Protein AF-A0A077M5A7-F1 (afdb_monomer_lite)

Organism: NCBI:txid1193518

pLDDT: mean 77.98, std 23.26, range [29.92, 98.31]

Structure (mmCIF, N/CA/C/O backbone):
data_AF-A0A077M5A7-F1
#
_entry.id   AF-A0A077M5A7-F1
#
loop_
_atom_site.group_PDB
_atom_site.id
_atom_site.type_symbol
_atom_site.label_atom_id
_atom_site.label_alt_id
_atom_site.label_comp_id
_atom_site.label_asym_id
_atom_site.label_entity_id
_atom_site.label_seq_id
_atom_site.pdbx_PDB_ins_code
_atom_site.Cartn_x
_atom_site.Cartn_y
_atom_site.Cartn_z
_atom_site.occupancy
_atom_site.B_iso_or_equiv
_atom_site.auth_seq_id
_atom_site.auth_comp_id
_atom_site.auth_asym_id
_atom_site.auth_atom_id
_atom_site.pdbx_PDB_model_num
ATOM 1 N N . MET A 1 1 ? -11.691 -2.640 17.680 1.00 67.69 1 MET A N 1
ATOM 2 C CA . MET A 1 1 ? -11.242 -1.372 17.064 1.00 67.69 1 MET A CA 1
ATOM 3 C C . MET A 1 1 ? -10.488 -1.739 15.803 1.00 67.69 1 MET A C 1
ATOM 5 O O . MET A 1 1 ? -9.722 -2.690 15.873 1.00 67.69 1 MET A O 1
ATOM 9 N N . SER A 1 2 ? -10.733 -1.061 14.681 1.00 89.00 2 SER A N 1
ATOM 10 C CA . SER A 1 2 ? -10.034 -1.334 13.419 1.00 89.00 2 SER A CA 1
ATOM 11 C C . SER A 1 2 ? -8.626 -0.738 13.459 1.00 89.00 2 SER A C 1
ATOM 13 O O . SER A 1 2 ? -8.459 0.449 13.745 1.00 89.00 2 SER A O 1
ATOM 15 N N . ALA A 1 3 ? -7.606 -1.547 13.188 1.00 91.94 3 ALA A N 1
ATOM 16 C CA . ALA A 1 3 ? -6.222 -1.084 13.099 1.00 91.94 3 ALA A CA 1
ATOM 17 C C . ALA A 1 3 ? -5.652 -1.427 11.727 1.00 91.94 3 ALA A C 1
ATOM 19 O O . ALA A 1 3 ? -5.844 -2.537 11.235 1.00 91.94 3 ALA A O 1
ATOM 20 N N . TRP A 1 4 ? -4.981 -0.466 11.100 1.00 94.44 4 TRP A N 1
ATOM 21 C CA . TRP A 1 4 ? -4.379 -0.625 9.784 1.00 94.44 4 TRP A CA 1
ATOM 22 C C . TRP A 1 4 ? -2.856 -0.514 9.864 1.00 94.44 4 TRP A C 1
ATOM 24 O O . TRP A 1 4 ? -2.316 0.363 10.546 1.00 94.44 4 TRP A O 1
ATOM 34 N N . GLN A 1 5 ? -2.166 -1.382 9.131 1.00 93.81 5 GLN A N 1
ATOM 35 C CA . GLN A 1 5 ? -0.715 -1.389 8.978 1.00 93.81 5 GLN A CA 1
ATOM 36 C C . GLN A 1 5 ? -0.347 -1.099 7.525 1.00 93.81 5 GLN A C 1
ATOM 38 O O . GLN A 1 5 ? -0.705 -1.850 6.621 1.00 93.81 5 GLN A O 1
ATOM 43 N N . LEU A 1 6 ? 0.399 -0.018 7.323 1.00 94.19 6 LEU A N 1
ATOM 44 C CA . LEU A 1 6 ? 1.055 0.323 6.069 1.00 94.19 6 LEU A CA 1
ATOM 45 C C . LEU A 1 6 ? 2.365 -0.459 5.960 1.00 94.19 6 LEU A C 1
ATOM 47 O O . LEU A 1 6 ? 3.198 -0.426 6.872 1.00 94.19 6 LEU A O 1
ATOM 51 N N . TYR A 1 7 ? 2.552 -1.145 4.842 1.00 93.44 7 TYR A N 1
ATOM 52 C CA . TYR A 1 7 ? 3.772 -1.879 4.522 1.00 93.44 7 TYR A CA 1
ATOM 53 C C . TYR A 1 7 ? 4.296 -1.420 3.162 1.00 93.44 7 TYR A C 1
ATOM 55 O O . TYR A 1 7 ? 3.973 -2.025 2.136 1.00 93.44 7 TYR A O 1
ATOM 63 N N . PRO A 1 8 ? 5.023 -0.291 3.133 1.00 93.62 8 PRO A N 1
ATOM 64 C CA . PRO A 1 8 ? 5.789 0.107 1.965 1.00 93.62 8 PRO A CA 1
ATOM 65 C C . PRO A 1 8 ? 7.025 -0.792 1.821 1.00 93.62 8 PRO A C 1
ATOM 67 O O . PRO A 1 8 ? 7.708 -1.069 2.806 1.00 93.62 8 PRO A O 1
ATOM 70 N N . ASN A 1 9 ? 7.315 -1.247 0.604 1.00 92.81 9 ASN A N 1
ATOM 71 C CA . ASN A 1 9 ? 8.510 -2.028 0.302 1.00 92.81 9 ASN A CA 1
ATOM 72 C C . ASN A 1 9 ? 8.976 -1.844 -1.147 1.00 92.81 9 ASN A C 1
ATOM 74 O O . ASN A 1 9 ? 8.166 -1.643 -2.050 1.00 92.81 9 ASN A O 1
ATOM 78 N N . HIS A 1 10 ? 10.279 -1.989 -1.382 1.00 92.81 10 HIS A N 1
ATOM 79 C CA . HIS A 1 10 ? 10.856 -1.984 -2.722 1.00 92.81 10 HIS A CA 1
ATOM 80 C C . HIS A 1 10 ? 10.934 -3.392 -3.315 1.00 92.81 10 HIS A C 1
ATOM 82 O O . HIS A 1 10 ? 11.393 -4.350 -2.680 1.00 92.81 10 HIS A O 1
ATOM 88 N N . VAL A 1 11 ? 10.546 -3.498 -4.582 1.00 93.06 11 VAL A N 1
ATOM 89 C CA . VAL A 1 11 ? 10.736 -4.690 -5.401 1.00 93.06 11 VAL A CA 1
ATOM 90 C C . VAL A 1 11 ? 11.677 -4.357 -6.547 1.00 93.06 11 VAL A C 1
ATOM 92 O O . VAL A 1 11 ? 11.425 -3.421 -7.297 1.00 93.06 11 VAL A O 1
ATOM 95 N N . TRP A 1 12 ? 12.752 -5.130 -6.678 1.00 93.00 12 TRP A N 1
ATOM 96 C CA . TRP A 1 12 ? 13.712 -4.984 -7.768 1.00 93.00 12 TRP A CA 1
ATOM 97 C C . TRP A 1 12 ? 13.120 -5.467 -9.091 1.00 93.00 12 TRP A C 1
ATOM 99 O O . TRP A 1 12 ? 12.492 -6.529 -9.142 1.00 93.00 12 TRP A O 1
ATOM 109 N N . LEU A 1 13 ? 13.345 -4.683 -10.138 1.00 94.56 13 LEU A N 1
ATOM 110 C CA . LEU A 1 13 ? 13.017 -4.999 -11.519 1.00 94.56 13 LEU A CA 1
ATOM 111 C C . LEU A 1 13 ? 14.200 -5.713 -12.188 1.00 94.56 13 LEU A C 1
ATOM 113 O O . LEU A 1 13 ? 15.338 -5.664 -11.712 1.00 94.56 13 LEU A O 1
ATOM 117 N N . ALA A 1 14 ? 13.936 -6.387 -13.306 1.00 91.56 14 ALA A N 1
ATOM 118 C CA . ALA A 1 14 ? 14.938 -7.178 -14.021 1.00 91.56 14 ALA A CA 1
ATOM 119 C C . ALA A 1 14 ? 16.119 -6.349 -14.568 1.00 91.56 14 ALA A C 1
ATOM 121 O O . ALA A 1 14 ? 17.200 -6.895 -14.788 1.00 91.56 14 ALA A O 1
ATOM 122 N N . ASP A 1 15 ? 15.928 -5.048 -14.790 1.00 89.31 15 ASP A N 1
ATOM 123 C CA . ASP A 1 15 ? 16.957 -4.110 -15.254 1.00 89.31 15 ASP A CA 1
ATOM 124 C C . ASP A 1 15 ? 17.805 -3.506 -14.117 1.00 89.31 15 ASP A C 1
ATOM 126 O O . ASP A 1 15 ? 18.767 -2.783 -14.382 1.00 89.31 15 ASP A O 1
ATOM 130 N N . GLY A 1 16 ? 17.496 -3.844 -12.861 1.00 87.25 16 GLY A N 1
ATOM 131 C CA . GLY A 1 16 ? 18.165 -3.320 -11.673 1.00 87.25 16 GLY A CA 1
ATOM 132 C C . GLY A 1 16 ? 17.544 -2.044 -11.105 1.00 87.25 16 GLY A C 1
ATOM 133 O O . GLY A 1 16 ? 18.029 -1.568 -10.076 1.00 87.25 16 GLY A O 1
ATOM 134 N N . ASP A 1 17 ? 16.483 -1.508 -11.719 1.00 93.00 17 ASP A N 1
ATOM 135 C CA . ASP A 1 17 ? 15.647 -0.485 -11.094 1.00 93.00 17 ASP A CA 1
ATOM 136 C C . ASP A 1 17 ? 14.693 -1.119 -10.059 1.00 93.00 17 ASP A C 1
ATOM 138 O O . ASP A 1 17 ? 14.780 -2.308 -9.734 1.00 93.00 17 ASP A O 1
ATOM 142 N N . HIS A 1 18 ? 13.793 -0.331 -9.482 1.00 93.00 18 HIS A N 1
ATOM 143 C CA . HIS A 1 18 ? 12.905 -0.754 -8.414 1.00 93.00 18 HIS A CA 1
ATOM 144 C C . HIS A 1 18 ? 11.521 -0.116 -8.531 1.00 93.00 18 HIS A C 1
ATOM 146 O O . HIS A 1 18 ? 11.365 1.049 -8.879 1.00 93.00 18 HIS A O 1
ATOM 152 N N . ALA A 1 19 ? 10.500 -0.887 -8.169 1.00 94.56 19 ALA A N 1
ATOM 153 C CA . ALA A 1 19 ? 9.151 -0.396 -7.943 1.00 94.56 19 ALA A CA 1
ATOM 154 C C . ALA A 1 19 ? 8.880 -0.321 -6.438 1.00 94.56 19 ALA A C 1
ATOM 156 O O . ALA A 1 19 ? 9.171 -1.263 -5.693 1.00 94.56 19 ALA A O 1
ATOM 157 N N . LEU A 1 20 ? 8.288 0.782 -5.981 1.00 95.56 20 LEU A N 1
ATOM 158 C CA . LEU A 1 20 ? 7.758 0.880 -4.626 1.00 95.56 20 LEU A CA 1
ATOM 159 C C . LEU A 1 20 ? 6.344 0.306 -4.595 1.00 95.56 20 LEU A C 1
ATOM 161 O O . LEU A 1 20 ? 5.478 0.711 -5.360 1.00 95.56 20 LEU A O 1
ATOM 165 N N . VAL A 1 21 ? 6.097 -0.628 -3.688 1.00 95.69 21 VAL A N 1
ATOM 166 C CA . VAL A 1 21 ? 4.789 -1.233 -3.449 1.00 95.69 21 VAL A CA 1
ATOM 167 C C . VAL A 1 21 ? 4.329 -0.855 -2.051 1.00 95.69 21 VAL A C 1
ATOM 169 O O . VAL A 1 21 ? 5.101 -0.926 -1.102 1.00 95.69 21 VAL A O 1
ATOM 172 N N . LEU A 1 22 ? 3.062 -0.482 -1.907 1.00 96.50 22 LEU A N 1
ATOM 173 C CA . LEU A 1 22 ? 2.418 -0.254 -0.621 1.00 96.50 22 LEU A CA 1
ATOM 174 C C . LEU A 1 22 ? 1.297 -1.268 -0.427 1.00 96.50 22 LEU A C 1
ATOM 176 O O . LEU A 1 22 ? 0.341 -1.271 -1.199 1.00 96.50 22 LEU A O 1
ATOM 180 N N . LEU A 1 23 ? 1.379 -2.065 0.638 1.00 96.38 23 LEU A N 1
ATOM 181 C CA . LEU A 1 23 ? 0.262 -2.866 1.135 1.00 96.38 23 LEU A CA 1
ATOM 182 C C . LEU A 1 23 ? -0.391 -2.185 2.341 1.00 96.38 23 LEU A C 1
ATOM 184 O O . LEU A 1 23 ? 0.290 -1.603 3.187 1.00 96.38 23 LEU A O 1
ATOM 188 N N . VAL A 1 24 ? -1.714 -2.300 2.442 1.00 95.88 24 VAL A N 1
ATOM 189 C CA . VAL A 1 24 ? -2.495 -1.875 3.606 1.00 95.88 24 VAL A CA 1
ATOM 190 C C . VAL A 1 24 ? -3.195 -3.091 4.186 1.00 95.88 24 VAL A C 1
ATOM 192 O O . VAL A 1 24 ? -4.045 -3.707 3.545 1.00 95.88 24 VAL A O 1
ATOM 195 N N . MET A 1 25 ? -2.830 -3.442 5.411 1.00 94.69 25 MET A N 1
ATOM 196 C CA . MET A 1 25 ? -3.344 -4.607 6.122 1.00 94.69 25 MET A CA 1
ATOM 197 C C . MET A 1 25 ? -4.283 -4.179 7.240 1.00 94.69 25 MET A C 1
ATOM 199 O O . MET A 1 25 ? -3.987 -3.231 7.960 1.00 94.69 25 MET A O 1
ATOM 203 N N . GLY A 1 26 ? -5.408 -4.872 7.375 1.00 92.75 26 GLY A N 1
ATOM 204 C CA . GLY A 1 26 ? -6.469 -4.594 8.331 1.00 92.75 26 GLY A CA 1
ATOM 205 C C . GLY A 1 26 ? -6.549 -5.640 9.435 1.00 92.75 26 GLY A C 1
ATOM 206 O O . GLY A 1 26 ? -6.453 -6.843 9.189 1.00 92.75 26 GLY A O 1
ATOM 207 N N . LEU A 1 27 ? -6.761 -5.149 10.651 1.00 89.94 27 LEU A N 1
ATOM 208 C CA . LEU A 1 27 ? -6.938 -5.907 11.884 1.00 89.94 27 LEU A CA 1
ATOM 209 C C . LEU A 1 27 ? -8.262 -5.518 12.560 1.00 89.94 27 LEU A C 1
ATOM 211 O O . LEU A 1 27 ? -8.674 -4.354 12.444 1.00 89.94 27 LEU A O 1
ATOM 215 N N . PRO A 1 28 ? -8.870 -6.437 13.338 1.00 90.19 28 PRO A N 1
ATOM 216 C CA . PRO A 1 28 ? -8.335 -7.743 13.771 1.00 90.19 28 PRO A CA 1
ATOM 217 C C . PRO A 1 28 ? -8.492 -8.896 12.766 1.00 90.19 28 PRO A C 1
ATOM 219 O O . PRO A 1 28 ? -7.972 -9.981 13.006 1.00 90.19 28 PRO A O 1
ATOM 222 N N . GLU A 1 29 ? -9.179 -8.689 11.644 1.00 90.12 29 GLU A N 1
ATOM 223 C CA . GLU A 1 29 ? -9.540 -9.754 10.696 1.00 90.12 29 GLU A CA 1
ATOM 224 C C . GLU A 1 29 ? -8.343 -10.338 9.928 1.00 90.12 29 GLU A C 1
ATOM 226 O O . GLU A 1 29 ? -8.503 -11.336 9.228 1.00 90.12 29 GLU A O 1
ATOM 231 N N . ARG A 1 30 ? -7.147 -9.749 10.074 1.00 92.06 30 ARG A N 1
ATOM 232 C CA . ARG A 1 30 ? -5.903 -10.186 9.426 1.00 92.06 30 ARG A CA 1
ATOM 233 C C . ARG A 1 30 ? -6.091 -10.362 7.921 1.00 92.06 30 ARG A C 1
ATOM 235 O O . ARG A 1 30 ? -5.857 -11.427 7.350 1.00 92.06 30 ARG A O 1
ATOM 242 N N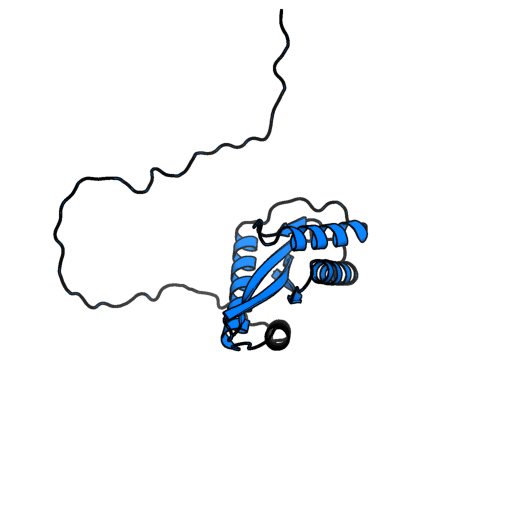 . GLN A 1 31 ? -6.503 -9.272 7.280 1.00 92.62 31 GLN A N 1
ATOM 243 C CA . GLN A 1 31 ? -6.759 -9.222 5.844 1.00 92.62 31 GLN A CA 1
ATOM 244 C C . GLN A 1 31 ? -5.947 -8.125 5.159 1.00 92.62 31 GLN A C 1
ATOM 246 O O . GLN A 1 31 ? -5.645 -7.094 5.755 1.00 92.62 31 GLN A O 1
ATOM 251 N N . VAL A 1 32 ? -5.630 -8.312 3.881 1.00 94.62 32 VAL A N 1
ATOM 252 C CA . VAL A 1 32 ? -5.120 -7.223 3.042 1.00 94.62 32 VAL A CA 1
ATOM 253 C C . VAL A 1 32 ? -6.319 -6.401 2.575 1.00 94.62 32 VAL A C 1
ATOM 255 O O . VAL A 1 32 ? -7.203 -6.928 1.909 1.00 94.62 32 VAL A O 1
ATOM 258 N N . LEU A 1 33 ? -6.370 -5.126 2.957 1.00 95.25 33 LEU A N 1
ATOM 259 C CA . LEU A 1 33 ? -7.437 -4.196 2.567 1.00 95.25 33 LEU A CA 1
ATOM 260 C C . LEU A 1 33 ? -7.232 -3.680 1.145 1.00 95.25 33 LEU A C 1
ATOM 262 O O . LEU A 1 33 ? -8.186 -3.469 0.406 1.00 95.25 33 LEU A O 1
ATOM 266 N N . GLY A 1 34 ? -5.974 -3.499 0.754 1.00 95.38 34 GLY A N 1
ATOM 267 C CA . GLY A 1 34 ? -5.603 -3.128 -0.600 1.00 95.38 34 GLY A CA 1
ATOM 268 C C . GLY A 1 34 ? -4.099 -2.988 -0.745 1.00 95.38 34 GLY A C 1
ATOM 269 O O . GLY A 1 34 ? -3.356 -3.010 0.238 1.00 95.38 34 GLY A O 1
ATOM 270 N N . ALA A 1 35 ? -3.653 -2.829 -1.983 1.00 96.69 35 ALA A N 1
ATOM 271 C CA . ALA A 1 35 ? -2.277 -2.486 -2.281 1.00 96.69 35 ALA A CA 1
ATOM 272 C C . ALA A 1 35 ? -2.195 -1.649 -3.560 1.00 96.69 35 ALA A C 1
ATOM 274 O O . ALA A 1 35 ? -3.144 -1.597 -4.343 1.00 96.69 35 ALA A O 1
ATOM 275 N N . THR A 1 36 ? -1.065 -0.981 -3.756 1.00 97.19 36 THR A N 1
ATOM 276 C CA . THR A 1 36 ? -0.757 -0.247 -4.985 1.00 97.19 36 THR A CA 1
ATOM 277 C C . THR A 1 36 ? 0.744 -0.247 -5.230 1.00 97.19 36 THR A C 1
ATOM 279 O O . THR A 1 36 ? 1.529 -0.279 -4.282 1.00 97.19 36 THR A O 1
ATOM 282 N N . VAL A 1 37 ? 1.147 -0.164 -6.496 1.00 97.12 37 VAL A N 1
ATOM 283 C CA . VAL A 1 37 ? 2.472 0.363 -6.837 1.00 97.12 37 VAL A CA 1
ATOM 284 C C . VAL A 1 37 ? 2.415 1.881 -6.659 1.00 97.12 37 VAL A C 1
ATOM 286 O O . VAL A 1 37 ? 1.398 2.500 -6.974 1.00 97.12 37 VAL A O 1
ATOM 289 N N . VAL A 1 38 ? 3.459 2.460 -6.080 1.00 97.19 38 VAL A N 1
ATOM 290 C CA . VAL A 1 38 ? 3.567 3.878 -5.737 1.00 97.19 38 VAL A CA 1
ATOM 291 C C . VAL A 1 38 ? 4.646 4.488 -6.619 1.00 97.19 38 VAL A C 1
ATOM 293 O O . VAL A 1 38 ? 5.820 4.159 -6.477 1.00 97.19 38 VAL A O 1
ATOM 296 N N . GLN A 1 39 ? 4.250 5.380 -7.518 1.00 95.25 39 GLN A N 1
ATOM 297 C CA . GLN A 1 39 ? 5.171 6.214 -8.290 1.00 95.25 39 GLN A CA 1
ATOM 298 C C . GLN A 1 39 ? 5.317 7.584 -7.627 1.00 95.25 39 GLN A C 1
ATOM 300 O O . GLN A 1 39 ? 6.408 8.148 -7.579 1.00 95.25 39 GLN A O 1
ATOM 305 N N . GLU A 1 40 ? 4.233 8.079 -7.029 1.00 96.50 40 GLU A N 1
ATOM 306 C CA . GLU A 1 40 ? 4.200 9.329 -6.284 1.00 96.50 40 GLU A CA 1
ATOM 307 C C . GLU A 1 40 ? 3.468 9.153 -4.945 1.00 96.50 40 GLU A C 1
ATOM 309 O O . GLU A 1 40 ? 2.564 8.323 -4.826 1.00 96.50 40 GLU A O 1
ATOM 314 N N . PRO A 1 41 ? 3.758 9.976 -3.917 1.00 96.94 41 PRO A N 1
ATOM 315 C CA . PRO A 1 41 ? 3.017 9.926 -2.653 1.00 96.94 41 PRO A CA 1
ATOM 316 C C . PRO A 1 41 ? 1.488 10.055 -2.811 1.00 96.94 41 PRO A C 1
ATOM 318 O O . PRO A 1 41 ? 0.735 9.556 -1.973 1.00 96.94 41 PRO A O 1
ATOM 321 N N . ALA A 1 42 ? 1.019 10.690 -3.892 1.00 97.25 42 ALA A N 1
ATOM 322 C CA . ALA A 1 42 ? -0.397 10.802 -4.227 1.00 97.25 42 ALA A CA 1
ATOM 323 C C . ALA A 1 42 ? -1.077 9.440 -4.471 1.00 97.25 42 ALA A C 1
ATOM 325 O O . ALA A 1 42 ? -2.253 9.293 -4.136 1.00 97.25 42 ALA A O 1
ATOM 326 N N . ASP A 1 43 ? -0.352 8.426 -4.954 1.00 97.81 43 ASP A N 1
ATOM 327 C CA . ASP A 1 43 ? -0.895 7.077 -5.171 1.00 97.81 43 ASP A CA 1
ATOM 328 C C . ASP A 1 43 ? -1.286 6.418 -3.845 1.00 97.81 43 ASP A C 1
ATOM 330 O O . ASP A 1 43 ? -2.349 5.803 -3.714 1.00 97.81 43 ASP A O 1
ATOM 334 N N . ALA A 1 44 ? -0.456 6.609 -2.817 1.00 97.31 44 ALA A N 1
ATOM 335 C CA . ALA A 1 44 ? -0.749 6.142 -1.469 1.00 97.31 44 ALA A CA 1
ATOM 336 C C . ALA A 1 44 ? -1.951 6.881 -0.872 1.00 97.31 44 ALA A C 1
ATOM 338 O O . ALA A 1 44 ? -2.834 6.253 -0.290 1.00 97.31 44 ALA A O 1
ATOM 339 N N . ALA A 1 45 ? -2.030 8.202 -1.055 1.00 97.81 45 ALA A N 1
ATOM 340 C CA . ALA A 1 45 ? -3.190 8.978 -0.624 1.00 97.81 45 ALA A CA 1
ATOM 341 C C . ALA A 1 45 ? -4.487 8.494 -1.299 1.00 97.81 45 ALA A C 1
ATOM 343 O O . ALA A 1 45 ? -5.493 8.289 -0.618 1.00 97.81 45 ALA A O 1
ATOM 344 N N . ALA A 1 46 ? -4.452 8.247 -2.612 1.00 98.31 46 ALA A N 1
ATOM 345 C CA . ALA A 1 46 ? -5.590 7.737 -3.371 1.00 98.31 46 ALA A CA 1
ATOM 346 C C . ALA A 1 46 ? -6.015 6.334 -2.909 1.00 98.31 46 ALA A C 1
ATOM 348 O O . ALA A 1 46 ? -7.211 6.069 -2.771 1.00 98.31 46 ALA A O 1
ATOM 349 N N . LEU A 1 47 ? -5.058 5.442 -2.621 1.00 98.06 47 LEU A N 1
ATOM 350 C CA . LEU A 1 47 ? -5.355 4.141 -2.025 1.00 98.06 47 LEU A CA 1
ATOM 351 C C . LEU A 1 47 ? -6.063 4.307 -0.676 1.00 98.06 47 LEU A C 1
ATOM 353 O O . LEU A 1 47 ? -7.128 3.729 -0.483 1.00 98.06 47 LEU A O 1
ATOM 357 N N . LEU A 1 48 ? -5.512 5.113 0.234 1.00 97.69 48 LEU A N 1
ATOM 358 C CA . LEU A 1 48 ? -6.074 5.279 1.575 1.00 97.69 48 LEU A CA 1
ATOM 359 C C . LEU A 1 48 ? -7.464 5.917 1.555 1.00 97.69 48 LEU A C 1
ATOM 361 O O . LEU A 1 48 ? -8.327 5.466 2.301 1.00 97.69 48 LEU A O 1
ATOM 365 N N . ALA A 1 49 ? -7.707 6.903 0.688 1.00 97.50 49 ALA A N 1
ATOM 366 C CA . ALA A 1 49 ? -9.035 7.491 0.522 1.00 97.50 49 ALA A CA 1
ATOM 367 C C . ALA A 1 49 ? -10.074 6.425 0.131 1.00 97.50 49 ALA A C 1
ATOM 369 O O . ALA A 1 49 ? -11.085 6.274 0.813 1.00 97.50 49 ALA A O 1
ATOM 370 N N . ARG A 1 50 ? -9.771 5.597 -0.883 1.00 97.88 50 ARG A N 1
ATOM 371 C CA . ARG A 1 50 ? -10.656 4.492 -1.298 1.00 97.88 50 ARG A CA 1
ATOM 372 C C . ARG A 1 50 ? -10.896 3.477 -0.182 1.00 97.88 50 ARG A C 1
ATOM 374 O O . ARG A 1 50 ? -12.004 2.968 -0.045 1.00 97.88 50 ARG A O 1
ATOM 381 N N . LEU A 1 51 ? -9.868 3.165 0.607 1.00 97.38 51 LEU A N 1
ATOM 382 C CA . LEU A 1 51 ? -10.004 2.227 1.721 1.00 97.38 51 LEU A CA 1
ATOM 383 C C . LEU A 1 51 ? -10.850 2.804 2.857 1.00 97.38 51 LEU A C 1
ATOM 385 O O . LEU A 1 51 ? -11.629 2.062 3.446 1.00 97.38 51 LEU A O 1
ATOM 389 N N . VAL A 1 52 ? -10.742 4.103 3.152 1.00 96.81 52 VAL A N 1
ATOM 390 C CA . VAL A 1 52 ? -11.611 4.763 4.140 1.00 96.81 52 VAL A CA 1
ATOM 391 C C . VAL A 1 52 ? -13.059 4.781 3.663 1.00 96.81 52 VAL A C 1
ATOM 393 O O . VAL A 1 52 ? -13.947 4.464 4.451 1.00 96.81 52 VAL A O 1
ATOM 396 N N . ASP A 1 53 ? -13.307 5.048 2.381 1.00 96.50 53 ASP A N 1
ATOM 397 C CA . ASP A 1 53 ? -14.660 4.985 1.818 1.00 96.50 53 ASP A CA 1
ATOM 398 C C . ASP A 1 53 ? -15.262 3.571 1.921 1.00 96.50 53 ASP A C 1
ATOM 400 O O . ASP A 1 53 ? -16.449 3.414 2.212 1.00 96.50 53 ASP A O 1
ATOM 404 N N . ALA A 1 54 ? -14.448 2.530 1.715 1.00 96.12 54 ALA A N 1
ATOM 405 C CA . ALA A 1 54 ? -14.899 1.138 1.719 1.00 96.12 54 ALA A CA 1
ATOM 406 C C . ALA A 1 54 ? -15.013 0.512 3.122 1.00 96.12 54 ALA A C 1
ATOM 408 O O . ALA A 1 54 ? -15.899 -0.308 3.364 1.00 96.12 54 ALA A O 1
ATOM 409 N N . HIS A 1 55 ? -14.111 0.862 4.041 1.00 94.81 55 HIS A N 1
ATOM 410 C CA . HIS A 1 55 ? -13.949 0.190 5.337 1.00 94.81 55 HIS A CA 1
ATOM 411 C C . HIS A 1 55 ? -14.174 1.110 6.545 1.00 94.81 55 HIS A C 1
ATOM 413 O O . HIS A 1 55 ? -14.132 0.647 7.687 1.00 94.81 55 HIS A O 1
ATOM 419 N N . GLY A 1 56 ? -14.428 2.398 6.312 1.00 94.12 56 GLY A N 1
ATOM 420 C CA . GLY A 1 56 ? -14.537 3.412 7.351 1.00 94.12 56 GLY A CA 1
ATOM 421 C C . GLY A 1 56 ? -13.185 3.818 7.941 1.00 94.12 56 GLY A C 1
ATOM 422 O O . GLY A 1 56 ? -12.114 3.399 7.499 1.00 94.12 56 GLY A O 1
ATOM 423 N N . CYS A 1 57 ? -13.235 4.662 8.970 1.00 94.44 57 CYS A N 1
ATOM 424 C CA . CYS A 1 57 ? -12.034 5.179 9.612 1.00 94.44 57 CYS A CA 1
ATOM 425 C C . CYS A 1 57 ? -11.307 4.112 10.448 1.00 94.44 57 CYS A C 1
ATOM 427 O O . CYS A 1 57 ? -11.937 3.463 11.293 1.00 94.44 57 CYS A O 1
ATOM 429 N N . PRO A 1 58 ? -9.977 3.969 10.299 1.00 93.25 58 PRO A N 1
ATOM 430 C CA . PRO A 1 58 ? -9.188 3.191 11.240 1.00 93.25 58 PRO A CA 1
ATOM 431 C C . PRO A 1 58 ? -9.090 3.915 12.585 1.00 93.25 58 PRO A C 1
ATOM 433 O O . PRO A 1 58 ? -8.875 5.125 12.639 1.00 93.25 58 PRO A O 1
ATOM 436 N N . ALA A 1 59 ? -9.171 3.167 13.684 1.00 89.69 59 ALA A N 1
ATOM 437 C CA . ALA A 1 59 ? -8.826 3.689 15.006 1.00 89.69 59 ALA A CA 1
ATOM 438 C C . ALA A 1 59 ? -7.305 3.887 15.157 1.00 89.69 59 ALA A C 1
ATOM 440 O O . ALA A 1 59 ? -6.849 4.779 15.871 1.00 89.69 59 ALA A O 1
ATOM 441 N N . THR A 1 60 ? -6.517 3.064 14.461 1.00 90.56 60 THR A N 1
ATOM 442 C CA . THR A 1 60 ? -5.051 3.091 14.492 1.00 90.56 60 THR A CA 1
ATOM 443 C C . THR A 1 60 ? -4.494 2.919 13.080 1.00 90.56 60 THR A C 1
ATOM 445 O O . THR A 1 60 ? -4.939 2.041 12.350 1.00 90.56 60 THR A O 1
ATOM 448 N N . LEU A 1 61 ? -3.490 3.718 12.706 1.00 91.38 61 LEU A N 1
ATOM 449 C CA . LEU A 1 61 ? -2.792 3.636 11.424 1.00 91.38 61 LEU A CA 1
ATOM 450 C C . LEU A 1 61 ? -1.293 3.658 11.692 1.00 91.38 61 LEU A C 1
ATOM 452 O O . LEU A 1 61 ? -0.728 4.648 12.167 1.00 91.38 61 LEU A O 1
ATOM 456 N N . ARG A 1 62 ? -0.640 2.547 11.388 1.00 89.00 62 ARG A N 1
ATOM 457 C CA . ARG A 1 62 ? 0.789 2.354 11.608 1.00 89.00 62 ARG A CA 1
ATOM 458 C C . ARG A 1 62 ? 1.504 2.238 10.282 1.00 89.00 62 ARG A C 1
ATOM 460 O O . ARG A 1 62 ? 0.917 1.871 9.278 1.00 89.00 62 ARG A O 1
ATOM 467 N N . SER A 1 63 ? 2.786 2.552 10.307 1.00 86.31 63 SER A N 1
ATOM 468 C CA . SER A 1 63 ? 3.712 2.211 9.240 1.00 86.31 63 SER A CA 1
ATOM 469 C C . SER A 1 63 ? 4.982 1.695 9.880 1.00 86.31 63 SER A C 1
ATOM 471 O O . SER A 1 63 ? 5.316 2.103 10.998 1.00 86.31 63 SER A O 1
ATOM 473 N N . ILE A 1 64 ? 5.706 0.851 9.156 1.00 74.69 64 ILE A N 1
ATOM 474 C CA . ILE A 1 64 ? 7.131 0.666 9.411 1.00 74.69 64 ILE A CA 1
ATOM 475 C C . ILE A 1 64 ? 7.798 2.039 9.273 1.00 74.69 64 ILE A C 1
ATOM 477 O O . ILE A 1 64 ? 7.513 2.785 8.330 1.00 74.69 64 ILE A O 1
ATOM 481 N N . TRP A 1 65 ? 8.587 2.420 10.278 1.00 68.44 65 TRP A N 1
ATOM 482 C CA . TRP A 1 65 ? 9.329 3.672 10.241 1.00 68.44 65 TRP A CA 1
ATOM 483 C C . TRP A 1 65 ? 10.641 3.427 9.506 1.00 68.44 65 TRP A C 1
ATOM 485 O O . TRP A 1 65 ? 11.543 2.788 10.038 1.00 68.44 65 TRP A O 1
ATOM 495 N N . ASP A 1 66 ? 10.701 3.930 8.282 1.00 82.44 66 ASP A N 1
ATOM 496 C CA . ASP A 1 66 ? 11.904 4.034 7.470 1.00 82.44 66 ASP A CA 1
ATOM 497 C C . ASP A 1 66 ? 11.867 5.422 6.804 1.00 82.44 66 ASP A C 1
ATOM 499 O O . ASP A 1 66 ? 10.841 5.760 6.191 1.00 82.44 66 ASP A O 1
ATOM 503 N N . PRO A 1 67 ? 12.922 6.250 6.940 1.00 88.00 67 PRO A N 1
ATOM 504 C CA . PRO A 1 67 ? 13.008 7.553 6.282 1.00 88.00 67 PRO A CA 1
ATOM 505 C C . PRO A 1 67 ? 12.755 7.501 4.770 1.00 88.00 67 PRO A C 1
ATOM 507 O O . PRO A 1 67 ? 12.204 8.449 4.214 1.00 88.00 67 PRO A O 1
ATOM 510 N N . LEU A 1 68 ? 13.081 6.385 4.108 1.00 88.81 68 LEU A N 1
ATOM 511 C CA . LEU A 1 68 ? 12.840 6.196 2.676 1.00 88.81 68 LEU A CA 1
ATOM 512 C C . LEU A 1 68 ? 11.354 6.280 2.304 1.00 88.81 68 LEU A C 1
ATOM 514 O O . LEU A 1 68 ? 11.015 6.671 1.190 1.00 88.81 68 LEU A O 1
ATOM 518 N N . PHE A 1 69 ? 10.455 5.960 3.236 1.00 92.12 69 PHE A N 1
ATOM 519 C CA . PHE A 1 69 ? 9.011 5.944 3.000 1.00 92.12 69 PHE A CA 1
ATOM 520 C C . PHE A 1 69 ? 8.281 7.114 3.661 1.00 92.12 69 PHE A C 1
ATOM 522 O O . PHE A 1 69 ? 7.050 7.114 3.722 1.00 92.12 69 PHE A O 1
ATOM 529 N N . GLU A 1 70 ? 8.995 8.119 4.177 1.00 91.56 70 GLU A N 1
ATOM 530 C CA . GLU A 1 70 ? 8.383 9.221 4.925 1.00 91.56 70 GLU A CA 1
ATOM 531 C C . GLU A 1 70 ? 7.313 9.955 4.105 1.00 91.56 70 GLU A C 1
ATOM 533 O O . GLU A 1 70 ? 6.202 10.152 4.600 1.00 91.56 70 GLU A O 1
ATOM 538 N N . GLY A 1 71 ? 7.598 10.275 2.838 1.00 93.62 71 GLY A N 1
ATOM 539 C CA . GLY A 1 71 ? 6.648 10.954 1.951 1.00 93.62 71 GLY A CA 1
ATOM 540 C C . GLY A 1 71 ? 5.368 10.147 1.715 1.00 93.62 71 GLY A C 1
ATOM 541 O O . GLY A 1 71 ? 4.263 10.676 1.841 1.00 93.62 71 GLY A O 1
ATOM 542 N N . VAL A 1 72 ? 5.509 8.846 1.456 1.00 94.75 72 VAL A N 1
ATOM 543 C CA . VAL A 1 72 ? 4.388 7.910 1.268 1.00 94.75 72 VAL A CA 1
ATOM 544 C C . VAL A 1 72 ? 3.548 7.797 2.537 1.00 94.75 72 VAL A C 1
ATOM 546 O O . VAL A 1 72 ? 2.323 7.914 2.502 1.00 94.75 72 VAL A O 1
ATOM 549 N N . ASN A 1 73 ? 4.209 7.652 3.683 1.00 92.81 73 ASN A N 1
ATOM 550 C CA . ASN A 1 73 ? 3.553 7.540 4.978 1.00 92.81 73 ASN A CA 1
ATOM 551 C C . ASN A 1 73 ? 2.846 8.836 5.388 1.00 92.81 73 ASN A C 1
ATOM 553 O O . ASN A 1 73 ? 1.774 8.794 5.995 1.00 92.81 73 ASN A O 1
ATOM 557 N N . ALA A 1 74 ? 3.434 9.990 5.075 1.00 93.31 74 ALA A N 1
ATOM 558 C CA . ALA A 1 74 ? 2.828 11.292 5.314 1.00 93.31 74 ALA A CA 1
ATOM 559 C C . ALA A 1 74 ? 1.579 11.488 4.447 1.00 93.31 74 ALA A C 1
ATOM 561 O O . ALA A 1 74 ? 0.538 11.883 4.974 1.00 93.31 74 ALA A O 1
ATOM 562 N N . ALA A 1 75 ? 1.649 11.150 3.156 1.00 96.12 75 ALA A N 1
ATOM 563 C CA . ALA A 1 75 ? 0.518 11.253 2.238 1.00 96.12 75 ALA A CA 1
ATOM 564 C C . ALA A 1 75 ? -0.638 10.318 2.632 1.00 96.12 75 ALA A C 1
ATOM 566 O O . ALA A 1 75 ? -1.785 10.758 2.711 1.00 96.12 75 ALA A O 1
ATOM 567 N N . ALA A 1 76 ? -0.336 9.065 2.988 1.00 95.00 76 ALA A N 1
ATOM 568 C CA . ALA A 1 76 ? -1.320 8.104 3.483 1.00 95.00 76 ALA A CA 1
ATOM 569 C C . ALA A 1 76 ? -2.049 8.613 4.743 1.00 95.00 76 ALA A C 1
ATOM 571 O O . ALA A 1 76 ? -3.278 8.596 4.812 1.00 95.00 76 ALA A O 1
ATOM 572 N N . ARG A 1 77 ? -1.305 9.128 5.735 1.00 93.38 77 ARG A N 1
ATOM 573 C CA . ARG A 1 77 ? -1.897 9.704 6.958 1.00 93.38 77 ARG A CA 1
ATOM 574 C C . ARG A 1 77 ? -2.712 10.961 6.673 1.00 93.38 77 ARG A C 1
ATOM 576 O O . ARG A 1 77 ? -3.777 11.143 7.258 1.00 93.38 77 ARG A O 1
ATOM 583 N N . ALA A 1 78 ? -2.224 11.824 5.782 1.00 94.44 78 ALA A N 1
ATOM 584 C CA . ALA A 1 78 ? -2.937 13.030 5.388 1.00 94.44 78 ALA A CA 1
ATOM 585 C C . ALA A 1 78 ? -4.284 12.698 4.734 1.00 94.44 78 ALA A C 1
ATOM 587 O O . ALA A 1 78 ? -5.269 13.345 5.074 1.00 94.44 78 ALA A O 1
ATOM 588 N N . ALA A 1 79 ? -4.344 11.671 3.880 1.00 96.12 79 ALA A N 1
ATOM 589 C CA . ALA A 1 79 ? -5.585 11.214 3.255 1.00 96.12 79 ALA A CA 1
ATOM 590 C C . ALA A 1 79 ? -6.611 10.723 4.288 1.00 96.12 79 ALA A C 1
ATOM 592 O O . ALA A 1 79 ? -7.762 11.150 4.260 1.00 96.12 79 ALA A O 1
ATOM 593 N N . VAL A 1 80 ? -6.185 9.906 5.260 1.00 94.56 80 VAL A N 1
ATOM 594 C CA . VAL A 1 80 ? -7.062 9.443 6.353 1.00 94.56 80 VAL A CA 1
ATOM 595 C C . VAL A 1 80 ? -7.615 10.623 7.161 1.00 94.56 80 VAL A C 1
ATOM 597 O O . VAL A 1 80 ? -8.810 10.675 7.446 1.00 94.56 80 VAL A O 1
ATOM 600 N N . ARG A 1 81 ? -6.779 11.620 7.474 1.00 93.31 81 ARG A N 1
ATOM 601 C CA . ARG A 1 81 ? -7.222 12.838 8.171 1.00 93.31 81 ARG A CA 1
ATOM 602 C C . ARG A 1 81 ? -8.173 13.688 7.322 1.00 93.31 81 ARG A C 1
ATOM 604 O O . ARG A 1 81 ? -9.153 14.212 7.841 1.00 93.31 81 ARG A O 1
ATOM 611 N N . GLN A 1 82 ? -7.900 13.839 6.026 1.00 94.69 82 GLN A N 1
ATOM 612 C CA . GLN A 1 82 ? -8.756 14.587 5.096 1.00 94.69 82 GLN A CA 1
ATOM 613 C C . GLN A 1 82 ? -10.134 13.939 4.921 1.00 94.69 82 GLN A C 1
ATOM 615 O O . GLN A 1 82 ? -11.110 14.654 4.717 1.00 94.69 82 GLN A O 1
ATOM 620 N N . ALA A 1 83 ? -10.227 12.618 5.082 1.00 93.00 83 ALA A N 1
ATOM 621 C CA . ALA A 1 83 ? -11.490 11.888 5.115 1.00 93.00 83 ALA A CA 1
ATOM 622 C C . ALA A 1 83 ? -12.293 12.089 6.423 1.00 93.00 83 ALA A C 1
ATOM 624 O O . ALA A 1 83 ? -13.363 11.512 6.588 1.00 93.00 83 ALA A O 1
ATOM 625 N N . GLY A 1 84 ? -11.803 12.912 7.361 1.00 90.44 84 GLY A N 1
ATOM 626 C CA . GLY A 1 84 ? -12.493 13.233 8.613 1.00 90.44 84 GLY A CA 1
ATOM 627 C C . GLY A 1 84 ? -12.252 12.231 9.742 1.00 90.44 84 GLY A C 1
ATOM 628 O O . GLY A 1 84 ? -12.909 12.313 10.781 1.00 90.44 84 GLY A O 1
ATOM 629 N N . CYS A 1 85 ? -11.314 11.298 9.571 1.00 91.19 85 CYS A N 1
ATOM 630 C CA . CYS A 1 85 ? -10.943 10.372 10.629 1.00 91.19 85 CYS A CA 1
ATOM 631 C C . CYS A 1 85 ? -10.153 11.086 11.730 1.00 91.19 85 CYS A C 1
ATOM 633 O O . CYS A 1 85 ? -9.325 11.958 11.458 1.00 91.19 85 CYS A O 1
ATOM 635 N N . ALA A 1 86 ? -10.394 10.688 12.982 1.00 85.81 86 ALA A N 1
ATOM 636 C CA . ALA A 1 86 ? -9.567 11.119 14.104 1.00 85.81 86 ALA A CA 1
ATOM 637 C C . ALA A 1 86 ? -8.108 10.700 13.877 1.00 85.81 86 ALA A C 1
ATOM 639 O O . ALA A 1 86 ? -7.868 9.660 13.263 1.00 85.81 86 ALA A O 1
ATOM 640 N N . ASP A 1 87 ? -7.153 11.488 14.387 1.00 80.19 87 ASP A N 1
ATOM 641 C CA . ASP A 1 87 ? -5.728 11.180 14.247 1.00 80.19 87 ASP A CA 1
ATOM 642 C C . ASP A 1 87 ? -5.442 9.788 14.833 1.00 80.19 87 ASP A C 1
ATOM 644 O O . ASP A 1 87 ? -5.561 9.581 16.048 1.00 80.19 87 ASP A O 1
ATOM 648 N N . PRO A 1 88 ? -5.101 8.807 13.984 1.00 73.19 88 PRO A N 1
ATOM 649 C CA . PRO A 1 88 ? -5.093 7.425 14.410 1.00 73.19 88 PRO A CA 1
ATOM 650 C C . PRO A 1 88 ? -3.815 7.140 15.210 1.00 73.19 88 PRO A C 1
ATOM 652 O O . PRO A 1 88 ? -2.695 7.257 14.708 1.00 73.19 88 PRO A O 1
ATOM 655 N N . VAL A 1 89 ? -3.982 6.751 16.474 1.00 73.00 89 VAL A N 1
ATOM 656 C CA . VAL A 1 89 ? -2.897 6.497 17.436 1.00 73.00 89 VAL A CA 1
ATOM 657 C C . VAL A 1 89 ? -2.913 5.044 17.900 1.00 73.00 89 VAL A C 1
ATOM 659 O O . VAL A 1 89 ? -3.950 4.387 17.886 1.00 73.00 89 VAL A O 1
ATOM 662 N N . GLY A 1 90 ? -1.756 4.516 18.306 1.00 70.75 90 GLY A N 1
ATOM 663 C CA . GLY A 1 90 ? -1.654 3.167 18.869 1.00 70.75 90 GLY A CA 1
ATOM 664 C C . GLY A 1 90 ? -0.365 2.440 18.504 1.00 70.75 90 GLY A C 1
ATOM 665 O O . GLY A 1 90 ? 0.511 2.985 17.825 1.00 70.75 90 GLY A O 1
ATOM 666 N N . LYS A 1 91 ? -0.249 1.202 18.981 1.00 76.50 91 LYS A N 1
ATOM 667 C CA . LYS A 1 91 ? 0.763 0.216 18.583 1.00 76.50 91 LYS A CA 1
ATOM 668 C C . LYS A 1 91 ? 0.035 -1.035 18.092 1.00 76.50 91 LYS A C 1
ATOM 670 O O . LYS A 1 91 ? -1.126 -1.229 18.436 1.00 76.50 91 LYS A O 1
ATOM 675 N N . LEU A 1 92 ? 0.712 -1.840 17.281 1.00 77.75 92 LEU A N 1
ATOM 676 C CA . LEU A 1 92 ? 0.256 -3.198 17.011 1.00 77.75 92 LEU A CA 1
ATOM 677 C C . LEU A 1 92 ? 0.722 -4.119 18.128 1.00 77.75 92 LEU A C 1
ATOM 679 O O . LEU A 1 92 ? 1.818 -3.932 18.664 1.00 77.75 92 LEU A O 1
ATOM 683 N N . GLU A 1 93 ? -0.094 -5.123 18.416 1.00 84.06 93 GLU A N 1
ATOM 684 C CA . GLU A 1 93 ? 0.341 -6.273 19.192 1.00 84.06 93 GLU A CA 1
ATOM 685 C C . GLU A 1 93 ? 1.410 -7.051 18.415 1.00 84.06 93 GLU A C 1
ATOM 687 O O . GLU A 1 93 ? 1.439 -7.039 17.181 1.00 84.06 93 GLU A O 1
ATOM 692 N N . SER A 1 94 ? 2.304 -7.729 19.139 1.00 85.44 94 SER A N 1
ATOM 693 C CA . SER A 1 94 ? 3.452 -8.418 18.534 1.00 85.44 94 SER A CA 1
ATOM 694 C C . SER A 1 94 ? 3.027 -9.433 17.470 1.00 85.44 94 SER A C 1
ATOM 696 O O . SER A 1 94 ? 3.608 -9.468 16.388 1.00 85.44 94 SER A O 1
ATOM 698 N N . ASP A 1 95 ? 1.987 -10.220 17.745 1.00 88.38 95 ASP A N 1
ATOM 699 C CA . ASP A 1 95 ? 1.499 -11.251 16.823 1.00 88.38 95 ASP A CA 1
ATOM 700 C C . ASP A 1 95 ? 0.917 -10.658 15.534 1.00 88.38 95 ASP A C 1
ATOM 702 O O . ASP A 1 95 ? 1.046 -11.244 14.459 1.00 88.38 95 ASP A O 1
ATOM 706 N N . ASP A 1 96 ? 0.288 -9.488 15.628 1.00 88.88 96 ASP A N 1
ATOM 707 C CA . ASP A 1 96 ? -0.280 -8.797 14.472 1.00 88.88 96 ASP A CA 1
ATOM 708 C C . ASP A 1 96 ? 0.803 -8.122 13.633 1.00 88.88 96 ASP A C 1
ATOM 710 O O . ASP A 1 96 ? 0.702 -8.072 12.407 1.00 88.88 96 ASP A O 1
ATOM 714 N N . PHE A 1 97 ? 1.866 -7.642 14.281 1.00 84.94 97 PHE A N 1
ATOM 715 C CA . PHE A 1 97 ? 3.043 -7.145 13.584 1.00 84.94 97 PHE A CA 1
ATOM 716 C C . PHE A 1 97 ? 3.764 -8.267 12.827 1.00 84.94 97 PHE A C 1
ATOM 718 O O . PHE A 1 97 ? 4.057 -8.092 11.649 1.00 84.94 97 PHE A O 1
ATOM 725 N N . VAL A 1 98 ? 3.992 -9.425 13.460 1.00 89.31 98 VAL A N 1
ATOM 726 C CA . VAL A 1 98 ? 4.607 -10.595 12.801 1.00 89.31 98 VAL A CA 1
ATOM 727 C C . VAL A 1 98 ? 3.773 -11.043 11.605 1.00 89.31 98 VAL A C 1
ATOM 729 O O . VAL A 1 98 ? 4.313 -11.206 10.516 1.00 89.31 98 VAL A O 1
ATOM 732 N N . TRP A 1 99 ? 2.452 -11.152 11.769 1.00 91.81 99 TRP A N 1
ATOM 733 C CA . TRP A 1 99 ? 1.566 -11.474 10.653 1.00 91.81 99 TRP A CA 1
ATOM 734 C C . TRP A 1 99 ? 1.691 -10.459 9.504 1.00 91.81 99 TRP A C 1
ATOM 736 O O . TRP A 1 99 ? 1.775 -10.854 8.343 1.00 91.81 99 TRP A O 1
ATOM 746 N N . ALA A 1 100 ? 1.737 -9.159 9.808 1.00 89.44 100 ALA A N 1
ATOM 747 C CA . ALA A 1 100 ? 1.874 -8.130 8.784 1.00 89.44 100 ALA A CA 1
ATOM 748 C C . ALA A 1 100 ? 3.211 -8.221 8.021 1.00 89.44 100 ALA A C 1
ATOM 750 O O . ALA A 1 100 ? 3.235 -8.003 6.809 1.00 89.44 100 ALA A O 1
ATOM 751 N N . LEU A 1 101 ? 4.305 -8.570 8.710 1.00 89.12 101 LEU A N 1
ATOM 752 C CA . LEU A 1 101 ? 5.599 -8.834 8.074 1.00 89.12 101 LEU A CA 1
ATOM 753 C C . LEU A 1 101 ? 5.527 -10.058 7.154 1.00 89.12 101 LEU A C 1
ATOM 755 O O . LEU A 1 101 ? 5.890 -9.953 5.986 1.00 89.12 101 LEU A O 1
ATOM 759 N N . ASP A 1 102 ? 4.991 -11.181 7.642 1.00 92.75 102 ASP A N 1
ATOM 760 C CA . ASP A 1 102 ? 4.878 -12.423 6.866 1.00 92.75 102 ASP A CA 1
ATOM 761 C C . ASP A 1 102 ? 4.083 -12.212 5.566 1.00 92.75 102 ASP A C 1
ATOM 763 O O . ASP A 1 102 ? 4.442 -12.724 4.503 1.00 92.75 102 ASP A O 1
ATOM 767 N N . ILE A 1 103 ? 3.000 -11.431 5.631 1.00 92.69 103 ILE A N 1
ATOM 768 C CA . ILE A 1 103 ? 2.187 -11.087 4.460 1.00 92.69 103 ILE A CA 1
ATOM 769 C C . ILE A 1 103 ? 2.940 -10.159 3.505 1.00 92.69 103 ILE A C 1
ATOM 771 O O . ILE A 1 103 ? 2.915 -10.382 2.291 1.00 92.69 103 ILE A O 1
ATOM 775 N N . GLY A 1 104 ? 3.621 -9.141 4.034 1.00 90.88 104 GLY A N 1
ATOM 776 C CA . GLY A 1 104 ? 4.452 -8.236 3.246 1.00 90.88 104 GLY A CA 1
ATOM 777 C C . GLY A 1 104 ? 5.572 -8.964 2.497 1.00 90.88 104 GLY A C 1
ATOM 778 O O . GLY A 1 104 ? 5.788 -8.724 1.304 1.00 90.88 104 GLY A O 1
ATOM 779 N N . ASP A 1 105 ? 6.234 -9.911 3.157 1.00 91.12 105 ASP A N 1
ATOM 780 C CA . ASP A 1 105 ? 7.277 -10.750 2.569 1.00 91.12 105 ASP A CA 1
ATOM 781 C C . ASP A 1 105 ? 6.709 -11.721 1.534 1.00 91.12 105 ASP A C 1
ATOM 783 O O . ASP A 1 105 ? 7.269 -11.853 0.444 1.00 91.12 105 ASP A O 1
ATOM 787 N N . ALA A 1 106 ? 5.558 -12.339 1.808 1.00 92.94 106 ALA A N 1
ATOM 788 C CA . ALA A 1 106 ? 4.887 -13.215 0.852 1.00 92.94 106 ALA A CA 1
ATOM 789 C C . ALA A 1 106 ? 4.484 -12.476 -0.436 1.00 92.94 106 ALA A C 1
ATOM 791 O O . ALA A 1 106 ? 4.649 -13.020 -1.532 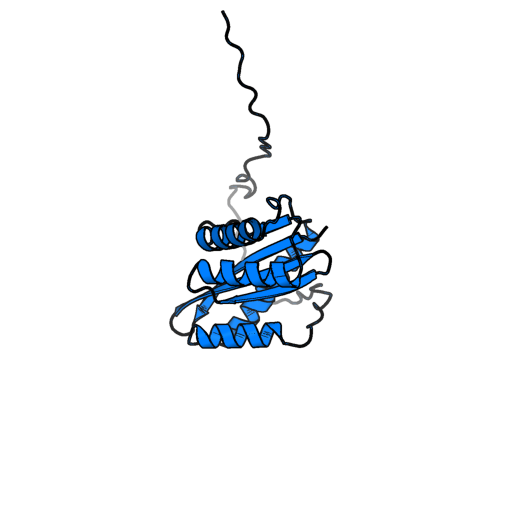1.00 92.94 106 ALA A O 1
ATOM 792 N N . ALA A 1 107 ? 3.977 -11.244 -0.324 1.00 92.81 107 ALA A N 1
ATOM 793 C CA . ALA A 1 107 ? 3.668 -10.396 -1.474 1.00 92.81 107 ALA A CA 1
ATOM 794 C C . ALA A 1 107 ? 4.936 -10.033 -2.252 1.00 92.81 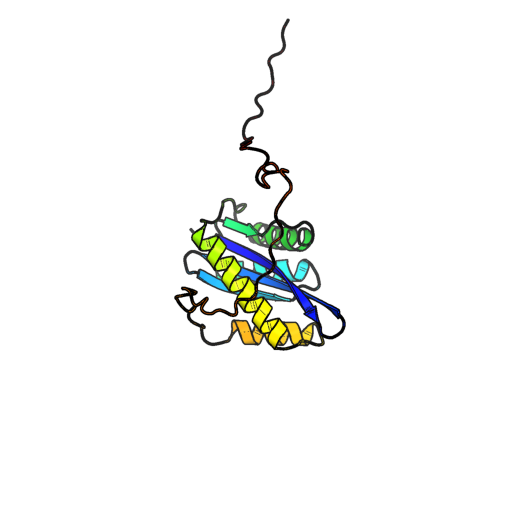107 ALA A C 1
ATOM 796 O O . ALA A 1 107 ? 5.008 -10.226 -3.465 1.00 92.81 107 ALA A O 1
ATOM 797 N N . THR A 1 108 ? 5.964 -9.569 -1.541 1.00 91.62 108 THR A N 1
ATOM 798 C CA . THR A 1 108 ? 7.250 -9.179 -2.128 1.00 91.62 108 THR A CA 1
ATOM 799 C C . THR A 1 108 ? 7.885 -10.342 -2.886 1.00 91.62 108 THR A C 1
ATOM 801 O O . THR A 1 108 ? 8.330 -10.173 -4.021 1.00 91.62 108 THR A O 1
ATOM 804 N N . GLN A 1 109 ? 7.900 -11.534 -2.288 1.00 92.62 109 GLN A N 1
ATOM 805 C CA . GLN A 1 109 ? 8.456 -12.726 -2.913 1.00 92.62 109 GLN A CA 1
ATOM 806 C C . GLN A 1 109 ? 7.651 -13.135 -4.148 1.00 92.62 109 GLN A C 1
ATOM 808 O O . GLN A 1 109 ? 8.244 -13.411 -5.183 1.00 92.62 109 GLN A O 1
ATOM 813 N N . ALA A 1 110 ? 6.317 -13.099 -4.089 1.00 93.06 110 ALA A N 1
ATOM 814 C CA . ALA A 1 110 ? 5.485 -13.433 -5.242 1.00 93.06 110 ALA A CA 1
ATOM 815 C C . ALA A 1 110 ? 5.694 -12.478 -6.429 1.00 93.06 110 ALA A C 1
ATOM 817 O O . ALA A 1 110 ? 5.698 -12.920 -7.579 1.00 93.06 110 ALA A O 1
ATOM 818 N N . ILE A 1 111 ? 5.894 -11.182 -6.166 1.00 93.38 111 ILE A N 1
ATOM 819 C CA . ILE A 1 111 ? 6.226 -10.215 -7.218 1.00 93.38 111 ILE A CA 1
ATOM 820 C C . ILE A 1 111 ? 7.625 -10.518 -7.765 1.00 93.38 111 ILE A C 1
ATOM 822 O O . ILE A 1 111 ? 7.781 -10.606 -8.978 1.00 93.38 111 ILE A O 1
ATOM 826 N N . ARG A 1 112 ? 8.624 -10.772 -6.911 1.00 91.88 112 ARG A N 1
ATOM 827 C CA . ARG A 1 112 ? 9.981 -11.152 -7.353 1.00 91.88 112 ARG A CA 1
ATOM 828 C C . ARG A 1 112 ? 9.994 -12.420 -8.205 1.00 91.88 112 ARG A C 1
ATOM 830 O O . ARG A 1 112 ? 10.639 -12.434 -9.246 1.00 91.88 112 ARG A O 1
ATOM 837 N N . ASP A 1 113 ? 9.243 -13.446 -7.814 1.00 93.50 113 ASP A N 1
ATOM 838 C CA . ASP A 1 113 ? 9.127 -14.711 -8.553 1.00 93.50 113 ASP A CA 1
ATOM 839 C C . ASP A 1 113 ? 8.510 -14.518 -9.946 1.00 93.50 113 ASP A C 1
ATOM 841 O O . ASP A 1 113 ? 8.735 -15.325 -10.848 1.00 93.50 113 ASP A O 1
ATOM 845 N N . SER A 1 114 ? 7.741 -13.442 -10.144 1.00 93.88 114 SER A N 1
ATOM 846 C CA . SER A 1 114 ? 7.212 -13.076 -11.459 1.00 93.88 114 SER A CA 1
ATOM 847 C C . SER A 1 114 ? 8.245 -12.413 -12.378 1.00 93.88 114 SER A C 1
ATOM 849 O O . SER A 1 114 ? 7.976 -12.289 -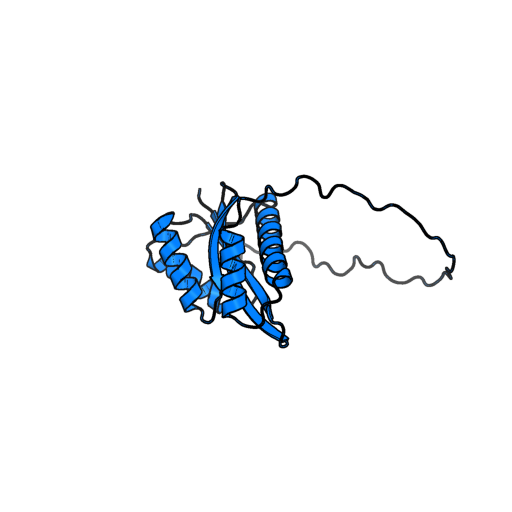13.571 1.00 93.88 114 SER A O 1
ATOM 851 N N . ASN A 1 115 ? 9.410 -12.036 -11.836 1.00 93.69 115 ASN A N 1
ATOM 852 C CA . ASN A 1 115 ? 10.517 -11.377 -12.528 1.00 93.69 115 ASN A CA 1
ATOM 853 C C . ASN A 1 115 ? 10.063 -10.159 -13.364 1.00 93.69 115 ASN A C 1
ATOM 855 O O . ASN A 1 115 ? 10.181 -10.185 -14.593 1.00 93.69 115 ASN A O 1
ATOM 859 N N . PRO A 1 116 ? 9.501 -9.113 -12.725 1.00 95.44 116 PRO A N 1
ATOM 860 C CA . PRO A 1 116 ? 8.954 -7.964 -13.433 1.00 95.44 116 PRO A CA 1
ATOM 861 C C . PRO A 1 116 ? 10.070 -7.199 -14.147 1.00 95.44 116 PRO A C 1
ATOM 863 O O . PRO A 1 116 ? 11.098 -6.882 -13.548 1.00 95.44 116 PRO A O 1
ATOM 866 N N . ALA A 1 117 ? 9.869 -6.884 -15.426 1.00 95.38 117 ALA A N 1
ATOM 867 C CA . ALA A 1 117 ? 10.794 -6.041 -16.178 1.00 95.38 117 ALA A CA 1
ATOM 868 C C . ALA A 1 117 ? 10.428 -4.556 -16.067 1.00 95.38 117 ALA A C 1
ATOM 870 O O . ALA A 1 117 ? 11.276 -3.699 -16.281 1.00 95.38 117 ALA A O 1
ATOM 871 N N . THR A 1 118 ? 9.171 -4.255 -15.739 1.00 96.00 118 THR A N 1
ATOM 872 C CA . THR A 1 118 ? 8.630 -2.896 -15.685 1.00 96.00 118 THR A CA 1
ATOM 873 C C . THR A 1 118 ? 7.774 -2.668 -14.438 1.00 96.00 118 THR A C 1
ATOM 875 O O . THR A 1 118 ? 7.356 -3.607 -13.753 1.00 96.00 118 THR A O 1
ATOM 878 N N . ILE A 1 119 ? 7.463 -1.398 -14.166 1.00 95.31 119 ILE A N 1
ATOM 879 C CA . ILE A 1 119 ? 6.494 -0.991 -13.136 1.00 95.31 119 ILE A CA 1
ATOM 880 C C . ILE A 1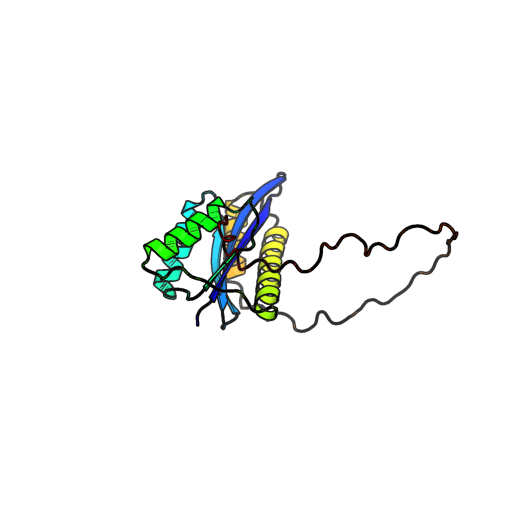 119 ? 5.116 -1.623 -13.403 1.00 95.31 119 ILE A C 1
ATOM 882 O O . ILE A 1 119 ? 4.481 -2.117 -12.470 1.00 95.31 119 ILE A O 1
ATOM 886 N N . ASP A 1 120 ? 4.680 -1.678 -14.664 1.00 96.31 120 ASP A N 1
ATOM 887 C CA . ASP A 1 120 ? 3.398 -2.283 -15.053 1.00 96.31 120 ASP A CA 1
ATOM 888 C C . ASP A 1 120 ? 3.385 -3.804 -14.828 1.00 96.31 120 ASP A C 1
ATOM 890 O O . ASP A 1 120 ? 2.369 -4.366 -14.405 1.00 96.31 120 ASP A O 1
ATOM 894 N N . ASP A 1 121 ? 4.521 -4.479 -15.030 1.00 96.06 121 ASP A N 1
ATOM 895 C CA . ASP A 1 121 ? 4.662 -5.899 -14.693 1.00 96.06 121 ASP A CA 1
ATOM 896 C C . ASP A 1 121 ? 4.558 -6.119 -13.180 1.00 96.06 121 ASP A C 1
ATOM 898 O O . ASP A 1 121 ? 3.882 -7.051 -12.732 1.00 96.06 121 ASP A O 1
ATOM 902 N N . ALA A 1 122 ? 5.190 -5.250 -12.383 1.00 95.81 122 ALA A N 1
ATOM 903 C CA . ALA A 1 122 ? 5.107 -5.300 -10.927 1.00 95.81 122 ALA A CA 1
ATOM 904 C C . ALA A 1 122 ? 3.669 -5.051 -10.438 1.00 95.81 122 ALA A C 1
ATOM 906 O O . ALA A 1 122 ? 3.184 -5.781 -9.570 1.00 95.81 122 ALA A O 1
ATOM 907 N N . ALA A 1 123 ? 2.957 -4.089 -11.034 1.00 95.81 123 ALA A N 1
ATOM 908 C CA . ALA A 1 123 ? 1.547 -3.830 -10.750 1.00 95.81 123 ALA A CA 1
ATOM 909 C C . ALA A 1 123 ? 0.670 -5.041 -11.099 1.00 95.81 123 ALA A C 1
ATOM 911 O O . ALA A 1 123 ? -0.119 -5.497 -10.270 1.00 95.81 123 ALA A O 1
ATOM 912 N N . SER A 1 124 ? 0.881 -5.634 -12.275 1.00 96.31 124 SER A N 1
ATOM 913 C CA . SER A 1 124 ? 0.166 -6.835 -12.724 1.00 96.31 124 SER A CA 1
ATOM 914 C C . SER A 1 124 ? 0.457 -8.054 -11.840 1.00 96.31 124 SER A C 1
ATOM 916 O O . SER A 1 124 ? -0.392 -8.926 -11.644 1.00 96.31 124 SER A O 1
ATOM 918 N N . ALA A 1 125 ? 1.674 -8.176 -11.306 1.00 95.62 125 ALA A N 1
ATOM 919 C CA . ALA A 1 125 ? 2.034 -9.227 -10.359 1.00 95.62 125 ALA A CA 1
ATOM 920 C C . ALA A 1 125 ? 1.387 -9.014 -8.984 1.00 95.62 125 ALA A C 1
ATOM 922 O O . ALA A 1 125 ? 0.863 -9.970 -8.408 1.00 95.62 125 ALA A O 1
ATOM 923 N N . LEU A 1 126 ? 1.366 -7.773 -8.494 1.00 95.62 126 LEU A N 1
ATOM 924 C CA . LEU A 1 126 ? 0.694 -7.402 -7.252 1.00 95.62 126 LEU A CA 1
ATOM 925 C C . LEU A 1 126 ? -0.814 -7.670 -7.331 1.00 95.62 126 LEU A C 1
ATOM 927 O O . LEU A 1 126 ? -1.371 -8.287 -6.427 1.00 95.62 126 LEU A O 1
ATOM 931 N N . GLU A 1 127 ? -1.464 -7.272 -8.424 1.00 94.25 127 GLU A N 1
ATOM 932 C CA . GLU A 1 127 ? -2.892 -7.513 -8.653 1.00 94.25 127 GLU A CA 1
ATOM 933 C C . GLU A 1 127 ? -3.211 -9.016 -8.680 1.00 94.25 127 GLU A C 1
ATOM 935 O O . GLU A 1 127 ? -4.116 -9.483 -7.984 1.00 94.25 127 GLU A O 1
ATOM 940 N N . ARG A 1 128 ? -2.409 -9.812 -9.401 1.00 94.19 128 ARG A N 1
ATOM 941 C CA . ARG A 1 128 ? -2.544 -11.278 -9.397 1.00 94.19 128 ARG A CA 1
ATOM 942 C C . ARG A 1 128 ? -2.379 -11.877 -8.004 1.00 94.19 128 ARG A C 1
ATOM 944 O O . ARG A 1 128 ? -3.072 -12.840 -7.686 1.00 94.19 128 ARG A O 1
ATOM 951 N N . TRP A 1 129 ? -1.467 -11.347 -7.191 1.00 93.69 129 TRP A N 1
ATOM 952 C CA . TRP A 1 129 ? -1.273 -11.811 -5.819 1.00 93.69 129 TRP A CA 1
ATOM 953 C C . TRP A 1 129 ? -2.466 -11.455 -4.922 1.00 93.69 129 TRP A C 1
ATOM 955 O O . TRP A 1 129 ? -2.945 -12.327 -4.200 1.00 93.69 129 TRP A O 1
ATOM 965 N N . LEU A 1 130 ? -2.995 -10.230 -5.020 1.00 91.25 130 LEU A N 1
ATOM 966 C CA . LEU A 1 130 ? -4.168 -9.777 -4.258 1.00 91.25 130 LEU A CA 1
ATOM 967 C C . LEU A 1 130 ? -5.422 -10.606 -4.556 1.00 91.25 130 LEU A C 1
ATOM 969 O O . LEU A 1 130 ? -6.204 -10.895 -3.653 1.00 91.25 130 LEU A O 1
ATOM 973 N N . HIS A 1 131 ? -5.616 -10.983 -5.820 1.00 88.56 131 HIS A N 1
ATOM 974 C CA . HIS A 1 131 ? -6.777 -11.756 -6.262 1.00 88.56 131 HIS A CA 1
ATOM 975 C C . HIS A 1 131 ? -6.551 -13.270 -6.259 1.00 88.56 131 HIS A C 1
ATOM 977 O O . HIS A 1 131 ? -7.460 -14.030 -6.606 1.00 88.56 131 HIS A O 1
ATOM 983 N N . ALA A 1 132 ? -5.363 -13.734 -5.865 1.00 83.50 132 ALA A N 1
ATOM 984 C CA . ALA A 1 132 ? -5.130 -15.155 -5.691 1.00 83.50 132 ALA A CA 1
ATOM 985 C C . ALA A 1 132 ? -6.053 -15.685 -4.575 1.00 83.50 132 ALA A C 1
ATOM 987 O O . ALA A 1 132 ? -6.189 -15.039 -3.533 1.00 83.50 132 ALA A O 1
ATOM 988 N N . PRO A 1 133 ? -6.674 -16.868 -4.747 1.00 68.56 133 PRO A N 1
ATOM 989 C CA . PRO A 1 133 ? -7.437 -17.502 -3.680 1.00 68.56 133 PRO A CA 1
ATOM 990 C C . PRO A 1 133 ? -6.589 -17.563 -2.414 1.00 68.56 133 PRO A C 1
ATOM 992 O O . PRO A 1 133 ? -5.425 -17.969 -2.497 1.00 68.56 133 PRO A O 1
ATOM 995 N N . ALA A 1 134 ? -7.171 -17.139 -1.285 1.00 57.34 134 ALA A N 1
ATOM 996 C CA . ALA A 1 134 ? -6.485 -16.994 -0.007 1.00 57.34 134 ALA A CA 1
ATOM 997 C C . ALA A 1 134 ? -5.583 -18.203 0.245 1.00 57.34 134 ALA A C 1
ATOM 999 O O . ALA A 1 134 ? -6.044 -19.311 0.533 1.00 57.34 134 ALA A O 1
ATOM 1000 N N . ARG A 1 135 ? -4.274 -17.988 0.093 1.00 51.53 135 ARG A N 1
ATOM 1001 C CA . ARG A 1 135 ? -3.281 -18.967 0.500 1.00 51.53 135 ARG A CA 1
ATOM 1002 C C . ARG A 1 135 ? -3.350 -18.955 2.012 1.00 51.53 135 ARG A C 1
ATOM 1004 O O . ARG A 1 135 ? -2.877 -18.012 2.639 1.00 51.53 135 ARG A O 1
ATOM 1011 N N . THR A 1 136 ? -4.005 -19.961 2.586 1.00 34.91 136 THR A N 1
ATOM 1012 C CA . THR A 1 136 ? -3.892 -20.264 4.012 1.00 34.91 136 THR A CA 1
ATOM 1013 C C . THR A 1 136 ? -2.416 -20.129 4.371 1.00 34.91 136 THR A C 1
ATOM 1015 O O . THR A 1 136 ? -1.610 -20.831 3.748 1.00 34.91 136 THR A O 1
ATOM 1018 N N . PRO A 1 137 ? -2.033 -19.232 5.299 1.00 38.38 137 PRO A N 1
ATOM 1019 C CA . PRO A 1 137 ? -0.675 -19.211 5.806 1.00 38.38 137 PRO A CA 1
ATOM 1020 C C . PRO A 1 137 ? -0.413 -20.625 6.302 1.00 38.38 137 PRO A C 1
ATOM 1022 O O . PRO A 1 137 ? -1.141 -21.115 7.170 1.00 38.38 137 PRO A O 1
ATOM 1025 N N . SER A 1 138 ? 0.525 -21.333 5.672 1.00 31.52 138 SER A N 1
ATOM 1026 C CA . SER A 1 138 ? 0.888 -22.667 6.126 1.00 31.52 138 SER A CA 1
ATOM 1027 C C . SER A 1 138 ? 1.299 -22.537 7.581 1.00 31.52 138 SER A C 1
ATOM 1029 O O . SER A 1 138 ? 2.342 -21.973 7.907 1.00 31.52 138 SER A O 1
ATOM 1031 N N . ALA A 1 139 ? 0.460 -23.072 8.463 1.00 36.84 139 ALA A N 1
ATOM 1032 C CA . ALA A 1 139 ? 0.878 -23.423 9.795 1.00 36.84 139 ALA A CA 1
ATOM 1033 C C . ALA A 1 139 ? 2.142 -24.282 9.657 1.00 36.84 139 ALA A C 1
ATOM 1035 O O . ALA A 1 139 ? 2.118 -25.298 8.960 1.00 36.84 139 ALA A O 1
ATOM 1036 N N . LYS A 1 140 ? 3.192 -23.879 10.381 1.00 36.38 140 LYS A N 1
ATOM 1037 C CA . LYS A 1 140 ? 4.470 -24.575 10.604 1.00 36.38 140 LYS A CA 1
ATOM 1038 C C . LYS A 1 140 ? 5.596 -24.258 9.616 1.00 36.38 140 LYS A C 1
ATOM 1040 O O . LYS A 1 140 ? 5.932 -25.063 8.755 1.00 36.38 140 LYS A O 1
ATOM 1045 N N . PHE A 1 141 ? 6.363 -23.219 9.942 1.00 33.22 141 PHE A N 1
ATOM 1046 C CA . PHE A 1 141 ? 7.822 -23.332 9.874 1.00 33.22 141 PHE A CA 1
ATOM 1047 C C . PHE A 1 141 ? 8.330 -24.001 11.167 1.00 33.22 141 PHE A C 1
ATOM 1049 O O . PHE A 1 141 ? 9.003 -23.397 11.994 1.00 33.22 141 PHE A O 1
ATOM 1056 N N . THR A 1 142 ? 7.948 -25.264 11.393 1.00 38.28 142 THR A N 1
ATOM 1057 C CA . THR A 1 142 ? 8.568 -26.100 12.430 1.00 38.28 142 THR A CA 1
ATOM 1058 C C . THR A 1 142 ? 9.573 -27.027 11.767 1.00 38.28 142 THR A C 1
ATOM 1060 O O . THR A 1 142 ? 9.187 -28.028 11.176 1.00 38.28 142 THR A O 1
ATOM 1063 N N . GLY A 1 143 ? 10.850 -26.660 11.879 1.00 40.81 143 GLY A N 1
ATOM 1064 C CA . GLY A 1 143 ? 12.003 -27.557 11.942 1.00 40.81 143 GLY A CA 1
ATOM 1065 C C . GLY A 1 143 ? 12.125 -28.665 10.894 1.00 40.81 143 GLY A C 1
ATOM 1066 O O . GLY A 1 143 ? 11.608 -29.760 11.083 1.00 40.81 143 GLY A O 1
ATOM 1067 N N . GLN A 1 144 ? 13.012 -28.456 9.919 1.00 33.03 144 GLN A N 1
ATOM 1068 C CA . GLN A 1 144 ? 13.814 -29.555 9.378 1.00 33.03 144 GLN A CA 1
ATOM 1069 C C . GLN A 1 144 ? 15.211 -29.062 8.973 1.00 33.03 144 GLN A C 1
ATOM 1071 O O . GLN A 1 144 ? 15.541 -28.916 7.803 1.00 33.03 144 GLN A O 1
ATOM 1076 N N . ARG A 1 145 ? 16.060 -28.805 9.977 1.00 43.34 145 ARG A N 1
ATOM 1077 C CA . ARG A 1 145 ? 17.518 -28.928 9.824 1.00 43.34 145 ARG A CA 1
ATOM 1078 C C . ARG A 1 145 ? 17.901 -30.368 10.183 1.00 43.34 145 ARG A C 1
ATOM 1080 O O . ARG A 1 145 ? 17.862 -30.746 11.350 1.00 43.34 145 ARG A O 1
ATOM 1087 N N . SER A 1 146 ? 18.239 -31.172 9.179 1.00 36.09 146 SER A N 1
ATOM 1088 C CA . SER A 1 146 ? 18.991 -32.440 9.278 1.00 36.09 146 SER A CA 1
ATOM 1089 C C . SER A 1 146 ? 19.332 -32.898 7.855 1.00 36.09 146 SER A C 1
ATOM 1091 O O . SER A 1 146 ? 18.441 -32.894 7.018 1.00 36.09 146 SER A O 1
ATOM 1093 N N . GLY A 1 147 ? 20.550 -33.287 7.477 1.00 29.92 147 GLY A N 1
ATOM 1094 C CA . GLY A 1 147 ? 21.805 -33.487 8.207 1.00 29.92 147 GLY A CA 1
ATOM 1095 C C . GLY A 1 147 ? 22.995 -32.985 7.370 1.00 29.92 147 GLY A C 1
ATOM 1096 O O . GLY A 1 147 ? 22.873 -32.743 6.177 1.00 29.92 147 GLY A O 1
ATOM 1097 N N . SER A 1 148 ? 24.089 -32.599 8.021 1.00 32.16 148 SER A N 1
ATOM 1098 C CA . SER A 1 148 ? 25.246 -33.467 8.290 1.00 32.16 148 SER A CA 1
ATOM 1099 C C . SER A 1 148 ? 26.092 -33.748 7.045 1.00 32.16 148 SER A C 1
ATOM 1101 O O . SER A 1 148 ? 25.816 -34.675 6.291 1.00 32.16 148 SER A O 1
ATOM 1103 N N . LEU A 1 149 ? 27.168 -32.974 6.899 1.00 35.62 149 LEU A N 1
ATOM 1104 C CA . LEU A 1 149 ? 28.459 -33.471 6.433 1.00 35.62 149 LEU A CA 1
ATOM 1105 C C . LEU A 1 149 ? 29.540 -32.759 7.251 1.00 35.62 149 LEU A C 1
ATOM 1107 O O . LEU A 1 149 ? 29.839 -31.582 7.075 1.00 35.62 149 LEU A O 1
ATOM 1111 N N . THR A 1 150 ? 30.045 -33.508 8.218 1.00 36.47 150 THR A N 1
ATOM 1112 C CA . THR A 1 150 ? 31.280 -33.298 8.964 1.00 36.47 150 THR A CA 1
ATOM 1113 C C . THR A 1 150 ? 32.470 -33.105 8.024 1.00 36.47 150 THR A C 1
ATOM 1115 O O . THR A 1 150 ? 32.743 -33.996 7.220 1.00 36.47 150 THR A O 1
ATOM 1118 N N . HIS A 1 151 ? 33.249 -32.038 8.206 1.00 36.22 151 HIS A N 1
ATOM 1119 C CA . HIS A 1 151 ? 34.701 -32.172 8.126 1.00 36.22 151 HIS A CA 1
ATOM 1120 C C . HIS A 1 151 ? 35.406 -31.148 9.018 1.00 36.22 151 HIS A C 1
ATOM 1122 O O . HIS A 1 151 ? 35.085 -29.962 9.016 1.00 36.22 151 HIS A O 1
ATOM 1128 N N . ASP A 1 152 ? 36.322 -31.678 9.819 1.00 40.72 152 ASP A N 1
ATOM 1129 C CA . ASP A 1 152 ? 37.169 -31.002 10.786 1.00 40.72 152 ASP A CA 1
ATOM 1130 C C . ASP A 1 152 ? 38.014 -29.879 10.178 1.00 40.72 152 ASP A C 1
ATOM 1132 O O . ASP A 1 152 ? 38.698 -30.086 9.179 1.00 40.72 152 ASP A O 1
ATOM 1136 N N . ALA A 1 153 ? 38.037 -28.731 10.860 1.00 32.47 153 ALA A N 1
ATOM 1137 C CA . ALA A 1 153 ? 39.244 -27.940 11.116 1.00 32.47 153 ALA A CA 1
ATOM 1138 C C . ALA A 1 153 ? 38.905 -26.790 12.083 1.00 32.47 153 ALA A C 1
ATOM 1140 O O . ALA A 1 153 ? 38.564 -25.686 11.669 1.00 32.47 153 ALA A O 1
ATOM 1141 N N . TYR A 1 154 ? 39.019 -27.041 13.388 1.00 30.33 154 TYR A N 1
ATOM 1142 C CA . TYR A 1 154 ? 39.302 -25.969 14.346 1.00 30.33 154 TYR A CA 1
ATOM 1143 C C . TYR A 1 154 ? 40.818 -25.757 14.410 1.00 30.33 154 TYR A C 1
ATOM 1145 O O . TYR A 1 154 ? 41.564 -26.729 14.538 1.00 30.33 154 TYR A O 1
ATOM 1153 N N . PRO A 1 155 ? 41.256 -24.496 14.496 1.00 37.66 155 PRO A N 1
ATOM 1154 C CA . PRO A 1 155 ? 42.197 -24.125 15.539 1.00 37.66 155 PRO A CA 1
ATOM 1155 C C . PRO A 1 155 ? 41.547 -23.099 16.480 1.00 37.66 155 PRO A C 1
ATOM 1157 O O . PRO A 1 155 ? 41.096 -22.038 16.056 1.00 37.66 155 PRO A O 1
ATOM 1160 N N . ARG A 1 156 ? 41.514 -23.430 17.778 1.00 34.94 156 ARG A N 1
ATOM 1161 C CA . ARG A 1 156 ? 41.481 -22.443 18.877 1.00 34.94 156 ARG A CA 1
ATOM 1162 C C . ARG A 1 156 ? 42.840 -21.700 18.855 1.00 34.94 156 ARG A C 1
ATOM 1164 O O . ARG A 1 156 ? 43.817 -22.299 18.427 1.00 34.94 156 ARG A O 1
ATOM 1171 N N . GLU A 1 157 ? 43.020 -20.434 19.229 1.00 39.72 157 GLU A N 1
ATOM 1172 C CA . GLU A 1 157 ? 42.568 -19.693 20.412 1.00 39.72 157 GLU A CA 1
ATOM 1173 C C . GLU A 1 157 ? 42.682 -18.169 20.184 1.00 39.72 157 GLU A C 1
ATOM 1175 O O . GLU A 1 157 ? 43.544 -17.705 19.440 1.00 39.72 157 GLU A O 1
ATOM 1180 N N . GLY A 1 158 ? 41.876 -17.395 20.916 1.00 35.28 158 GLY A N 1
ATOM 1181 C CA . GLY A 1 158 ? 42.098 -15.974 21.196 1.00 35.28 158 GLY A CA 1
ATOM 1182 C C . GLY A 1 158 ? 40.990 -15.446 22.121 1.00 35.28 158 GLY A C 1
ATOM 1183 O O . GLY A 1 158 ? 39.826 -15.523 21.734 1.00 35.28 158 GLY A O 1
ATOM 1184 N N . PRO A 1 159 ? 41.282 -14.968 23.347 1.00 48.72 159 PRO A N 1
ATOM 1185 C CA . PRO A 1 159 ? 40.255 -14.447 24.242 1.00 48.72 159 PRO A CA 1
ATOM 1186 C C . PRO A 1 159 ? 39.927 -13.008 23.829 1.00 48.72 159 PRO A C 1
ATOM 1188 O O . PRO A 1 159 ? 40.774 -12.124 23.940 1.00 48.72 159 PRO A O 1
ATOM 1191 N N . GLY A 1 160 ? 38.716 -12.759 23.335 1.00 38.97 160 GLY A N 1
ATOM 1192 C CA . GLY A 1 160 ? 38.336 -11.414 22.915 1.00 38.97 160 GLY A CA 1
ATOM 1193 C C . GLY A 1 160 ? 36.872 -11.289 22.524 1.00 38.97 160 GLY A C 1
ATOM 1194 O O . GLY A 1 160 ? 36.498 -11.662 21.419 1.00 38.97 160 GLY A O 1
ATOM 1195 N N . SER A 1 161 ? 36.110 -10.698 23.443 1.00 42.22 161 SER A N 1
ATOM 1196 C CA . SER A 1 161 ? 34.846 -9.983 23.226 1.00 42.22 161 SER A CA 1
ATOM 1197 C C . SER A 1 161 ? 33.594 -10.817 22.937 1.00 42.22 161 SER A C 1
ATOM 1199 O O . SER A 1 161 ? 33.336 -11.275 21.827 1.00 42.22 161 SER A O 1
ATOM 1201 N N . ASP A 1 162 ? 32.780 -10.928 23.986 1.00 41.25 162 ASP A N 1
ATOM 1202 C CA . ASP A 1 162 ? 31.356 -11.241 23.941 1.00 41.25 162 ASP A CA 1
ATOM 1203 C C . ASP A 1 162 ? 30.624 -10.237 23.016 1.00 41.25 162 ASP A C 1
ATOM 1205 O O . ASP A 1 162 ? 30.768 -9.026 23.199 1.00 41.25 162 ASP A O 1
ATOM 1209 N N . PRO A 1 163 ? 29.865 -10.687 22.003 1.00 44.50 163 PRO A N 1
ATOM 1210 C CA . PRO A 1 163 ? 29.129 -9.803 21.102 1.00 44.50 163 PRO A CA 1
ATOM 1211 C C . PRO A 1 163 ? 27.851 -9.193 21.718 1.00 44.50 163 PRO A C 1
ATOM 1213 O O . PRO A 1 163 ? 27.050 -8.620 20.981 1.00 44.50 163 PRO A O 1
ATOM 1216 N N . GLN A 1 164 ? 27.638 -9.286 23.038 1.00 47.47 164 GLN A N 1
ATOM 1217 C CA . GLN A 1 164 ? 26.480 -8.686 23.721 1.00 47.47 164 GLN A CA 1
ATOM 1218 C C . GLN A 1 164 ? 26.663 -7.233 24.208 1.00 47.47 164 GLN A C 1
ATOM 1220 O O . GLN A 1 164 ? 25.720 -6.658 24.743 1.00 47.47 164 GLN A O 1
ATOM 1225 N N . ASP A 1 165 ? 27.801 -6.585 23.947 1.00 45.44 165 ASP A N 1
ATOM 1226 C CA . ASP A 1 165 ? 28.109 -5.236 24.469 1.00 45.44 165 ASP A CA 1
ATOM 1227 C C . ASP A 1 165 ? 27.628 -4.041 23.606 1.00 45.44 165 ASP A C 1
ATOM 1229 O O . ASP A 1 165 ? 28.113 -2.919 23.759 1.00 45.44 165 ASP A O 1
ATOM 1233 N N . LEU A 1 166 ? 26.660 -4.223 22.695 1.00 44.16 166 LEU A N 1
ATOM 1234 C CA . LEU A 1 166 ? 26.110 -3.125 21.872 1.00 44.16 166 LEU A CA 1
ATOM 1235 C C . LEU A 1 166 ? 24.573 -3.073 21.841 1.00 44.16 166 LEU A C 1
ATOM 1237 O O . LEU A 1 166 ? 23.965 -2.890 20.787 1.00 44.16 166 LEU A O 1
ATOM 1241 N N . LEU A 1 167 ? 23.937 -3.163 23.009 1.00 45.81 167 LEU A N 1
ATOM 1242 C CA . LEU A 1 167 ? 22.560 -2.699 23.196 1.00 45.81 167 LEU A CA 1
ATOM 1243 C C . LEU A 1 167 ? 22.553 -1.546 24.209 1.00 45.81 167 LEU A C 1
ATOM 1245 O O . LEU A 1 167 ? 22.853 -1.779 25.376 1.00 45.81 167 LEU A O 1
ATOM 1249 N N . PRO A 1 168 ? 22.222 -0.300 23.822 1.00 46.53 168 PRO A N 1
ATOM 1250 C CA . PRO A 1 168 ? 21.900 0.711 24.813 1.00 46.53 168 PRO A CA 1
ATOM 1251 C C . PRO A 1 168 ? 20.521 0.431 25.427 1.00 46.53 168 PRO A C 1
ATOM 1253 O O . PRO A 1 168 ? 19.499 0.438 24.738 1.00 46.53 168 PRO A O 1
ATOM 1256 N N . ASP A 1 169 ? 20.561 0.213 26.741 1.00 41.31 169 ASP A N 1
ATOM 1257 C CA . ASP A 1 169 ? 19.470 0.082 27.707 1.00 41.31 169 ASP A CA 1
ATOM 1258 C C . ASP A 1 169 ? 18.255 0.996 27.476 1.00 41.31 169 ASP A C 1
ATOM 1260 O O . ASP A 1 169 ? 18.372 2.214 27.297 1.00 41.31 169 ASP A O 1
ATOM 1264 N N . ASP A 1 170 ? 17.075 0.382 27.604 1.00 46.97 170 ASP A N 1
ATOM 1265 C CA . ASP A 1 170 ? 15.935 0.782 28.447 1.00 46.97 170 ASP A CA 1
ATOM 1266 C C . ASP A 1 170 ? 15.855 2.245 28.895 1.00 46.97 170 ASP A C 1
ATOM 1268 O O . ASP A 1 170 ? 15.802 2.604 30.075 1.00 46.97 170 ASP A O 1
ATOM 1272 N N . ARG A 1 171 ? 15.726 3.128 27.914 1.00 46.53 171 ARG A N 1
ATOM 1273 C CA . ARG A 1 171 ? 15.406 4.529 28.140 1.00 46.53 171 ARG A CA 1
ATOM 1274 C C . ARG A 1 171 ? 14.047 4.855 27.540 1.00 46.53 171 ARG A C 1
ATOM 1276 O O . ARG A 1 171 ? 13.905 5.512 26.512 1.00 46.53 171 ARG A O 1
ATOM 1283 N N . ALA A 1 172 ? 13.031 4.397 28.266 1.00 48.84 172 ALA A N 1
ATOM 1284 C CA . ALA A 1 172 ? 11.733 5.044 28.335 1.00 48.84 172 ALA A CA 1
ATOM 1285 C C . ALA A 1 172 ? 11.923 6.546 28.630 1.00 48.84 172 ALA A C 1
ATOM 1287 O O . ALA A 1 172 ? 12.401 6.910 29.699 1.00 48.84 172 ALA A O 1
ATOM 1288 N N . TRP A 1 173 ? 11.544 7.423 27.696 1.00 46.59 173 TRP A N 1
ATOM 1289 C CA . TRP A 1 173 ? 11.473 8.872 27.938 1.00 46.59 173 TRP A CA 1
ATOM 1290 C C . TRP A 1 173 ? 10.160 9.445 27.421 1.00 46.59 173 TRP A C 1
ATOM 1292 O O . TRP A 1 173 ? 10.112 10.243 26.488 1.00 46.59 173 TRP A O 1
ATOM 1302 N N . GLY A 1 174 ? 9.075 9.045 28.080 1.00 37.12 174 GLY A N 1
ATOM 1303 C CA . GLY A 1 174 ? 8.026 9.999 28.406 1.00 37.12 174 GLY A CA 1
ATOM 1304 C C . GLY A 1 174 ? 8.427 10.735 29.686 1.00 37.12 174 GLY A C 1
ATOM 1305 O O . GLY A 1 174 ? 8.970 10.115 30.597 1.00 37.12 174 GLY A O 1
ATOM 1306 N N . SER A 1 175 ? 8.095 12.026 29.760 1.00 43.53 175 SER A N 1
ATOM 1307 C CA . SER A 1 175 ? 8.259 12.950 30.902 1.00 43.53 175 SER A CA 1
ATOM 1308 C C . SER A 1 175 ? 9.546 13.782 30.894 1.00 43.53 175 SER A C 1
ATOM 1310 O O . SER A 1 175 ? 10.540 13.453 31.534 1.00 43.53 175 SER A O 1
ATOM 1312 N N . ARG A 1 176 ? 9.494 14.947 30.238 1.00 40.81 176 ARG A N 1
ATOM 1313 C CA . ARG A 1 176 ? 10.239 16.115 30.721 1.00 40.81 176 ARG A CA 1
ATOM 1314 C C . ARG A 1 176 ? 9.279 16.993 31.511 1.00 40.81 176 ARG A C 1
ATOM 1316 O O . ARG A 1 176 ? 8.462 17.698 30.929 1.00 40.81 176 ARG A O 1
ATOM 1323 N N . THR A 1 177 ? 9.401 16.936 32.828 1.00 45.00 177 THR A N 1
ATOM 1324 C CA . THR A 1 177 ? 8.992 18.025 33.717 1.00 45.00 177 THR A CA 1
ATOM 1325 C C . THR A 1 177 ? 10.114 19.075 33.687 1.00 45.00 177 THR A C 1
ATOM 1327 O O . THR A 1 177 ? 11.281 18.678 33.765 1.00 45.00 177 THR A O 1
ATOM 1330 N N . PRO A 1 178 ? 9.831 20.382 33.543 1.00 51.16 178 PRO A N 1
ATOM 1331 C CA . PRO A 1 178 ? 10.864 21.415 33.622 1.00 51.16 178 PRO A CA 1
ATOM 1332 C C . PRO A 1 178 ? 11.432 21.522 35.050 1.00 51.16 178 PRO A C 1
ATOM 1334 O O . PRO A 1 178 ? 10.677 21.318 36.005 1.00 51.16 178 PRO A O 1
ATOM 1337 N N . PRO A 1 179 ? 12.730 21.838 35.226 1.00 58.06 179 PRO A N 1
ATOM 1338 C CA . PRO A 1 179 ? 13.300 22.077 36.549 1.00 58.06 179 PRO A CA 1
ATOM 1339 C C . PRO A 1 179 ? 12.792 23.406 37.148 1.00 58.06 179 PRO A C 1
ATOM 1341 O O . PR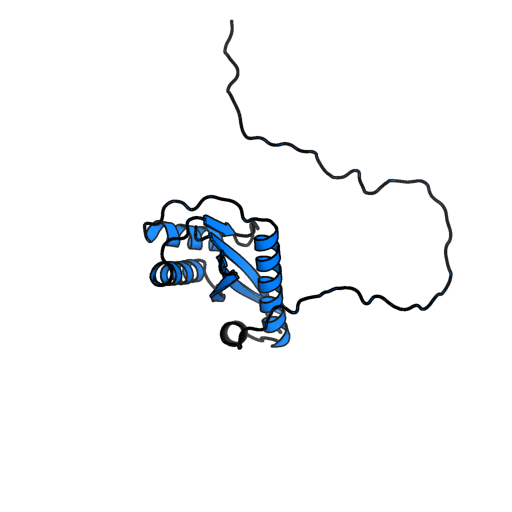O A 1 179 ? 12.484 24.330 36.394 1.00 58.06 179 PRO A O 1
ATOM 1344 N N . PRO A 1 180 ? 12.694 23.511 38.487 1.00 49.38 180 PRO A N 1
ATOM 1345 C CA . PRO A 1 180 ? 12.258 24.725 39.170 1.00 49.38 180 PRO A CA 1
ATOM 1346 C C . PRO A 1 180 ? 13.363 25.792 39.189 1.00 49.38 180 PRO A C 1
ATOM 1348 O O . PRO A 1 180 ? 14.524 25.479 39.453 1.00 49.38 180 PRO A O 1
ATOM 1351 N N . ASP A 1 181 ? 12.978 27.050 38.970 1.00 49.31 181 ASP A N 1
ATOM 1352 C CA . ASP A 1 181 ? 13.824 28.216 39.228 1.00 49.31 181 ASP A CA 1
ATOM 1353 C C . ASP A 1 181 ? 13.991 28.424 40.739 1.00 49.31 181 ASP A C 1
ATOM 1355 O O . ASP A 1 181 ? 12.999 28.546 41.463 1.00 49.31 181 ASP A O 1
ATOM 1359 N N . ALA A 1 182 ? 15.238 28.494 41.209 1.00 40.84 182 ALA A N 1
ATOM 1360 C CA . ALA A 1 182 ? 15.604 29.130 42.475 1.00 40.84 182 ALA A CA 1
ATOM 1361 C C . ALA A 1 182 ? 17.126 29.352 42.566 1.00 40.84 182 ALA A C 1
ATOM 1363 O O . ALA A 1 182 ? 17.881 28.569 41.977 1.00 40.84 182 ALA A O 1
ATOM 1364 N N . PRO A 1 183 ? 17.605 30.276 43.420 1.00 52.41 183 PRO A N 1
ATOM 1365 C CA . PRO A 1 183 ? 16.911 31.374 44.110 1.00 52.41 183 PRO A CA 1
ATOM 1366 C C . PRO A 1 183 ? 17.208 32.771 43.534 1.00 52.41 183 PRO A C 1
ATOM 1368 O O . PRO A 1 183 ? 18.310 32.979 42.977 1.00 52.41 183 PRO A O 1
#

Secondary structure (DSSP, 8-state):
--EEEEEEEEEE-TTS-EEEEEEEEEETTTEEEEEEEESSHHHHHHHHHHHHHHH---SEEEE---GGGHHHHHHHHHHHHHTT---------HHHHHHHHHHHHHHHHHHHHT--SSHHHHHHHHHHHHTS------S-----------------------TT------------PPPPP--

Radius of gyration: 22.04 Å; chains: 1; bounding box: 58×65×60 Å

Foldseek 3Di:
DKAKEWEWDWAAALVRDIWIKIWIFIPDVGATLDIATDPDLVVLLVSLLVSCVVPNAGLAYYYDDDPVCPSNSVSNQVSSVVNVHDNRDDDDDPVSVVSVVVVSVVLSVQLVVQRHNDNVSSRVSSVCVNPPDDPDPPPDPDDDDDDDDDDDDDDDDDDDDDPPPPDDDDDDDDDDDDDDDDD

Sequence (183 aa):
MSAWQLYPNHVWLADGDHALVLLVMGLPERQVLGATVVQEPADAAALLARLVDAHGCPATLRSIWDPLFEGVNAAARAAVRQAGCADPVGKLESDDFVWALDIGDAATQAIRDSNPATIDDAASALERWLHAPARTPSAKFTGQRSGSLTHDAYPREGPGSDPQDLLPDDRAWGSRTPPPDAP